Protein AF-A0A4Y9ZIJ2-F1 (afdb_monomer_lite)

pLDDT: mean 80.7, std 14.01, range [44.19, 96.19]

Sequence (182 aa):
KIADEPETRERAFAIAWAFELNDAVQATARSTLHELRPLTYHEEFAHVSAAAVFKLQDYQRKCVDVVKAVAAHRTQWMHVAELAPLIQRGQGRKRCSKCASPKATASGMLNAVEACLERNPWGGAVLIDWVLILSSINAAMECESCKDHIAEIIGVMQEYSRHLAVEVERRILEVVVETPFE

Radius of gyration: 20.15 Å; chains: 1; bounding box: 42×24×61 Å

Secondary structure (DSSP, 8-state):
-----HHHHHHHHHHHHHTT-HHHHHHHHHHGGGS--PPPP-GGGGGS-HHHHHHHHHHHHHHHHHHHHHHHTHHHHS-TTTSHHHHHTTTSS---SSS--HHHHHHHHHHHHHHHHHHS-SHHHHHH-THHHHHHHHHHHT-TTTGGGHHHHHHHHHHHHHHHHHHHHHHHTT-----S--

Structure (mmCIF, N/CA/C/O backbone):
data_AF-A0A4Y9ZIJ2-F1
#
_entry.id   AF-A0A4Y9ZIJ2-F1
#
loop_
_atom_site.group_PDB
_atom_site.id
_atom_site.type_symbol
_atom_site.label_atom_id
_atom_site.label_alt_id
_atom_site.label_comp_id
_atom_site.label_asym_id
_atom_site.label_entity_id
_atom_site.label_seq_id
_atom_site.pdbx_PDB_ins_code
_atom_site.Cartn_x
_atom_site.Cartn_y
_atom_site.Cartn_z
_atom_site.occupancy
_atom_site.B_iso_or_equiv
_atom_site.auth_seq_id
_atom_site.auth_comp_id
_atom_site.auth_asym_id
_atom_site.auth_atom_id
_atom_site.pdbx_PDB_model_num
ATOM 1 N N . LYS A 1 1 ? 15.875 5.364 17.618 1.00 48.75 1 LYS A N 1
ATOM 2 C CA . LYS A 1 1 ? 14.972 4.565 16.760 1.00 48.75 1 LYS A CA 1
ATOM 3 C C . LYS A 1 1 ? 14.097 3.757 17.697 1.00 48.75 1 LYS A C 1
ATOM 5 O O . LYS A 1 1 ? 14.587 2.780 18.238 1.00 48.75 1 LYS A O 1
ATOM 10 N N . ILE A 1 2 ? 12.889 4.234 17.987 1.00 46.75 2 ILE A N 1
ATOM 11 C CA . ILE A 1 2 ? 11.873 3.373 18.602 1.00 46.75 2 ILE A CA 1
ATOM 12 C C . ILE A 1 2 ? 11.614 2.301 17.545 1.00 46.75 2 ILE A C 1
ATOM 14 O O . ILE A 1 2 ? 11.446 2.649 16.375 1.00 46.75 2 ILE A O 1
ATOM 18 N N . ALA A 1 3 ? 11.790 1.036 17.912 1.00 44.8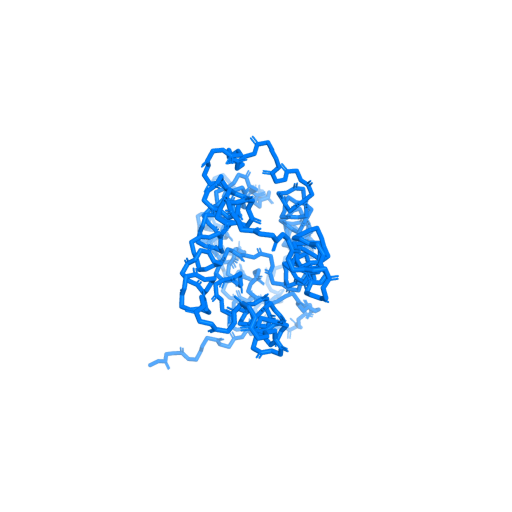1 3 ALA A N 1
ATOM 19 C CA . ALA A 1 3 ? 11.620 -0.067 16.987 1.00 44.81 3 ALA A CA 1
ATOM 20 C C . ALA A 1 3 ? 10.187 0.001 16.449 1.00 44.81 3 ALA A C 1
ATOM 22 O O . ALA A 1 3 ? 9.232 0.036 17.219 1.00 44.81 3 ALA A O 1
ATOM 23 N N . ASP A 1 4 ? 10.057 0.109 15.129 1.00 61.28 4 ASP A N 1
ATOM 24 C CA . ASP A 1 4 ? 8.785 0.093 14.406 1.00 61.28 4 ASP A CA 1
ATOM 25 C C . ASP A 1 4 ? 8.278 -1.357 14.358 1.00 61.28 4 ASP A C 1
ATOM 27 O O . ASP A 1 4 ? 8.151 -1.977 13.303 1.00 61.28 4 ASP A O 1
ATOM 31 N N . GLU A 1 5 ? 8.140 -1.950 15.545 1.00 74.94 5 GLU A N 1
ATOM 32 C CA . GLU A 1 5 ? 7.678 -3.315 15.716 1.00 74.94 5 GLU A CA 1
ATOM 33 C C . GLU A 1 5 ? 6.186 -3.351 15.379 1.00 74.94 5 GLU A C 1
ATOM 35 O O . GLU A 1 5 ? 5.429 -2.526 15.898 1.00 74.94 5 GLU A O 1
ATOM 40 N N . PRO A 1 6 ? 5.737 -4.288 14.528 1.00 67.44 6 PRO A N 1
ATOM 41 C CA . PRO A 1 6 ? 4.347 -4.360 14.080 1.00 67.44 6 PRO A CA 1
ATOM 42 C C . PRO A 1 6 ? 3.355 -4.460 15.250 1.00 67.44 6 PRO A C 1
ATOM 44 O O . PRO A 1 6 ? 2.284 -3.859 15.199 1.00 67.44 6 PRO A O 1
ATOM 47 N N . GLU A 1 7 ? 3.758 -5.108 16.345 1.00 76.88 7 GLU A N 1
ATOM 48 C CA . GLU A 1 7 ? 3.008 -5.192 17.606 1.00 76.88 7 GLU A CA 1
ATOM 49 C C . GLU A 1 7 ? 2.696 -3.809 18.204 1.00 76.88 7 GLU A C 1
ATOM 51 O O . GLU A 1 7 ? 1.629 -3.584 18.771 1.00 76.88 7 GLU A O 1
ATOM 56 N N . THR A 1 8 ? 3.582 -2.832 18.009 1.00 84.12 8 THR A N 1
ATOM 57 C CA . THR A 1 8 ? 3.395 -1.457 18.493 1.00 84.12 8 THR A CA 1
ATOM 58 C C . THR A 1 8 ? 2.265 -0.741 17.749 1.00 84.12 8 THR A C 1
ATOM 60 O O . THR A 1 8 ? 1.608 0.133 18.316 1.00 84.12 8 THR A O 1
ATOM 63 N N . ARG A 1 9 ? 1.996 -1.110 16.490 1.00 90.81 9 ARG A N 1
ATOM 64 C CA . ARG A 1 9 ? 1.009 -0.426 15.639 1.00 90.81 9 ARG A CA 1
ATOM 65 C C . ARG A 1 9 ? -0.422 -0.811 16.011 1.00 90.81 9 ARG A C 1
ATOM 67 O O . ARG A 1 9 ? -1.268 0.065 16.173 1.00 90.81 9 ARG A O 1
ATOM 74 N N . GLU A 1 10 ? -0.671 -2.102 16.227 1.00 91.62 10 GLU A N 1
ATOM 75 C CA . GLU A 1 10 ? -1.966 -2.612 16.702 1.00 91.62 10 GLU A CA 1
ATOM 76 C C . GLU A 1 10 ? -2.295 -2.086 18.108 1.00 91.62 10 GLU A C 1
ATOM 78 O O . GLU A 1 10 ? -3.416 -1.644 18.360 1.00 91.62 10 GLU A O 1
ATOM 83 N N . ARG A 1 11 ? -1.298 -2.046 19.004 1.00 93.12 11 ARG A N 1
ATOM 84 C CA . ARG A 1 11 ? -1.435 -1.460 20.348 1.00 93.12 11 ARG A CA 1
ATOM 85 C C . ARG A 1 11 ? -1.770 0.029 20.291 1.00 93.12 11 ARG A C 1
ATOM 87 O O . ARG A 1 11 ? -2.655 0.484 21.010 1.00 93.12 11 ARG A O 1
ATOM 94 N N . ALA A 1 12 ? -1.116 0.786 19.409 1.00 94.06 12 ALA A N 1
ATOM 95 C CA . ALA A 1 12 ? -1.421 2.202 19.221 1.00 94.06 12 ALA A CA 1
ATOM 96 C C . ALA A 1 12 ? -2.869 2.421 18.749 1.00 94.06 12 ALA A C 1
ATOM 98 O O . ALA A 1 12 ? -3.531 3.330 19.247 1.00 94.06 12 ALA A O 1
ATOM 99 N N . PHE A 1 13 ? -3.380 1.566 17.855 1.00 94.38 13 PHE A N 1
ATOM 100 C CA . PHE A 1 13 ? -4.788 1.589 17.452 1.00 94.38 13 PHE A CA 1
ATOM 101 C C . PHE A 1 13 ? -5.729 1.288 18.622 1.00 94.38 13 PHE A C 1
ATOM 103 O O . PHE A 1 13 ? -6.686 2.029 18.840 1.00 94.38 13 PHE A O 1
ATOM 110 N N . ALA A 1 14 ? -5.445 0.240 19.402 1.00 94.38 14 ALA A N 1
ATOM 111 C CA . ALA A 1 14 ? -6.244 -0.130 20.569 1.00 94.38 14 ALA A CA 1
ATOM 112 C C . ALA A 1 14 ? -6.346 1.021 21.584 1.00 94.38 14 ALA A C 1
ATOM 114 O O . ALA A 1 14 ? -7.440 1.353 22.039 1.00 94.38 14 ALA A O 1
ATOM 115 N N . ILE A 1 15 ? -5.218 1.676 21.876 1.00 94.31 15 ILE A N 1
ATOM 116 C CA . ILE A 1 15 ? -5.160 2.850 22.754 1.00 94.31 15 ILE A CA 1
ATOM 117 C C . ILE A 1 15 ? -5.969 4.003 22.150 1.00 94.31 15 ILE A C 1
ATOM 119 O O . ILE A 1 15 ? -6.845 4.543 22.818 1.00 94.31 15 ILE A O 1
ATOM 123 N N . ALA A 1 16 ? -5.723 4.368 20.888 1.00 95.56 16 ALA A N 1
ATOM 124 C CA . ALA A 1 16 ? -6.440 5.463 20.235 1.00 95.56 16 ALA A CA 1
ATOM 125 C C . ALA A 1 16 ? -7.963 5.250 20.253 1.00 95.56 16 ALA A C 1
ATOM 127 O O . ALA A 1 16 ? -8.712 6.193 20.500 1.00 95.56 16 ALA A O 1
ATOM 128 N N . TRP A 1 17 ? -8.409 4.008 20.050 1.00 95.75 17 TRP A N 1
ATOM 129 C CA . TRP A 1 17 ? -9.818 3.636 20.115 1.00 95.75 17 TRP A CA 1
ATOM 130 C C . TRP A 1 17 ? -10.384 3.739 21.532 1.00 95.75 17 TRP A C 1
ATOM 132 O O . TRP A 1 17 ? -11.459 4.298 21.719 1.00 95.75 17 TRP A O 1
ATOM 142 N N . ALA A 1 18 ? -9.677 3.209 22.535 1.00 94.50 18 ALA A N 1
ATOM 143 C CA . ALA A 1 18 ? -10.123 3.231 23.929 1.00 94.50 18 ALA A CA 1
ATOM 144 C C . ALA A 1 18 ? -10.290 4.657 24.485 1.00 94.50 18 ALA A C 1
ATOM 146 O O . ALA A 1 18 ? -11.095 4.869 25.388 1.00 94.50 18 ALA A O 1
ATOM 147 N N . PHE A 1 19 ? -9.546 5.622 23.939 1.00 95.19 19 PHE A N 1
ATOM 148 C CA . PHE A 1 19 ? -9.641 7.043 24.284 1.00 95.19 19 PHE A CA 1
ATOM 149 C C . PHE A 1 19 ? -10.477 7.870 23.290 1.00 95.19 19 PHE A C 1
ATOM 151 O O . PHE A 1 19 ? -10.460 9.094 23.380 1.00 95.19 19 PHE A O 1
ATOM 158 N N . GLU A 1 20 ? -11.186 7.228 22.354 1.00 95.62 20 GLU A N 1
ATOM 159 C CA . GLU A 1 20 ? -12.106 7.882 21.404 1.00 95.62 20 GLU A CA 1
ATOM 160 C C . GLU A 1 20 ? -11.435 8.977 20.545 1.00 95.62 20 GLU A C 1
ATOM 162 O O . GLU A 1 20 ? -12.033 9.978 20.158 1.00 95.62 20 GLU A O 1
ATOM 167 N N . LEU A 1 21 ? -10.153 8.790 20.218 1.00 95.19 21 LEU A N 1
ATOM 168 C CA . LEU A 1 21 ? -9.356 9.764 19.471 1.00 95.19 21 LEU A CA 1
ATOM 169 C C . LEU A 1 21 ? -9.482 9.525 17.959 1.00 95.19 21 LEU A C 1
ATOM 171 O O . LEU A 1 21 ? -8.619 8.879 17.364 1.00 95.19 21 LEU A O 1
ATOM 175 N N . ASN A 1 22 ? -10.533 10.060 17.329 1.00 94.62 22 ASN A N 1
ATOM 176 C CA . ASN A 1 22 ? -10.869 9.832 15.911 1.00 94.62 22 ASN A CA 1
ATOM 177 C C . ASN A 1 22 ? -9.673 9.936 14.942 1.00 94.62 22 ASN A C 1
ATOM 179 O O . ASN A 1 22 ? -9.359 8.975 14.235 1.00 94.62 22 ASN A O 1
ATOM 183 N N . ASP A 1 23 ? -8.948 11.056 14.946 1.00 94.56 23 ASP A N 1
ATOM 184 C CA . ASP A 1 23 ? -7.797 11.254 14.051 1.00 94.56 23 ASP A CA 1
ATOM 185 C C . ASP A 1 23 ? -6.669 10.244 14.311 1.00 94.56 23 ASP A C 1
ATOM 187 O O . ASP A 1 23 ? -6.039 9.729 13.380 1.00 94.56 23 ASP A O 1
ATOM 191 N N . ALA A 1 24 ? -6.427 9.920 15.585 1.00 96.06 24 ALA A N 1
ATOM 192 C CA . ALA A 1 24 ? -5.406 8.957 15.975 1.00 96.06 24 ALA A CA 1
ATOM 193 C C . ALA A 1 24 ? -5.802 7.530 15.574 1.00 96.06 24 ALA A C 1
ATOM 195 O O . ALA A 1 24 ? -4.938 6.767 15.143 1.00 96.06 24 ALA A O 1
ATOM 196 N N . VAL A 1 25 ? -7.089 7.177 15.640 1.00 96.19 25 VAL A N 1
ATOM 197 C CA . VAL A 1 25 ? -7.616 5.893 15.156 1.00 96.19 25 VAL A CA 1
ATOM 198 C C . VAL A 1 25 ? -7.361 5.745 13.660 1.00 96.19 25 VAL A C 1
ATOM 200 O O . VAL A 1 25 ? -6.841 4.716 13.236 1.00 96.19 25 VAL A O 1
ATOM 203 N N . GLN A 1 26 ? -7.630 6.779 12.857 1.00 95.50 26 GLN A N 1
ATOM 204 C CA . GLN A 1 26 ? -7.345 6.740 11.417 1.00 95.50 26 GLN A CA 1
ATOM 205 C C . GLN A 1 26 ? -5.846 6.595 11.129 1.00 95.50 26 GLN A C 1
ATOM 207 O O . GLN A 1 26 ? -5.438 5.775 10.302 1.00 95.50 26 GLN A O 1
ATOM 212 N N . ALA A 1 27 ? -5.010 7.388 11.804 1.00 94.06 27 ALA A N 1
ATOM 213 C CA . ALA A 1 27 ? -3.565 7.374 11.590 1.00 94.06 27 ALA A CA 1
ATOM 214 C C . ALA A 1 27 ? -2.933 6.029 11.984 1.00 94.06 27 ALA A C 1
ATOM 216 O O . ALA A 1 27 ? -2.109 5.484 11.247 1.00 94.06 27 ALA A O 1
ATOM 217 N N . THR A 1 28 ? -3.339 5.473 13.127 1.00 94.69 28 THR A N 1
ATOM 218 C CA . THR A 1 28 ? -2.841 4.182 13.621 1.00 94.69 28 THR A CA 1
ATOM 219 C C . THR A 1 28 ? -3.403 3.007 12.830 1.00 94.69 28 THR A C 1
ATOM 221 O O . THR A 1 28 ? -2.651 2.093 12.515 1.00 94.69 28 THR A O 1
ATOM 224 N N . ALA A 1 29 ? -4.668 3.041 12.400 1.00 94.94 29 ALA A N 1
ATOM 225 C CA . ALA A 1 29 ? -5.213 2.019 11.508 1.00 94.94 29 ALA A CA 1
ATOM 226 C C . ALA A 1 29 ? -4.423 1.948 10.198 1.00 94.94 29 ALA A C 1
ATOM 228 O O . ALA A 1 29 ? -4.048 0.863 9.755 1.00 94.94 29 ALA A O 1
ATOM 229 N N . ARG A 1 30 ? -4.087 3.100 9.612 1.00 94.31 30 ARG A N 1
ATOM 230 C CA . ARG A 1 30 ? -3.269 3.158 8.397 1.00 94.31 30 ARG A CA 1
ATOM 231 C C . ARG A 1 30 ? -1.873 2.581 8.602 1.00 94.31 30 ARG A C 1
ATOM 233 O O . ARG A 1 30 ? -1.379 1.880 7.726 1.00 94.31 30 ARG A O 1
ATOM 240 N N . SER A 1 31 ? -1.246 2.814 9.756 1.00 92.69 31 SER A N 1
ATOM 241 C CA . SER A 1 31 ? 0.079 2.245 10.030 1.00 92.69 31 SER A CA 1
ATOM 242 C C . SER A 1 31 ? 0.056 0.710 10.126 1.00 92.69 31 SER A C 1
ATOM 244 O O . SER A 1 31 ? 1.069 0.060 9.869 1.00 92.69 31 SER A O 1
ATOM 246 N N . THR A 1 32 ? -1.101 0.093 10.390 1.00 93.00 32 THR A N 1
ATOM 247 C CA . THR A 1 32 ? -1.234 -1.375 10.337 1.00 93.00 32 THR A CA 1
ATOM 248 C C . THR A 1 32 ? -1.166 -1.953 8.915 1.00 93.00 32 THR A C 1
ATOM 250 O O . THR A 1 32 ? -0.884 -3.136 8.760 1.00 93.00 32 THR A O 1
ATOM 253 N N . LEU A 1 33 ? -1.341 -1.140 7.863 1.00 92.38 33 LEU A N 1
ATOM 254 C CA . LEU A 1 33 ? -1.278 -1.585 6.458 1.00 92.38 33 LEU A CA 1
ATOM 255 C C . LEU A 1 33 ? 0.139 -1.944 5.988 1.00 92.38 33 LEU A C 1
ATOM 257 O O . LEU A 1 33 ? 0.316 -2.512 4.912 1.00 92.38 33 LEU A O 1
ATOM 261 N N . HIS A 1 34 ? 1.160 -1.609 6.777 1.00 86.06 34 HIS A N 1
ATOM 262 C CA . HIS A 1 34 ? 2.551 -1.880 6.431 1.00 86.06 34 HIS A CA 1
ATOM 263 C C . HIS A 1 34 ? 2.866 -3.367 6.297 1.00 86.06 34 HIS A C 1
ATOM 265 O O . HIS A 1 34 ? 3.797 -3.690 5.567 1.00 86.06 34 HIS A O 1
ATOM 271 N N . GLU A 1 35 ? 2.133 -4.228 7.007 1.00 83.38 35 GLU A N 1
ATOM 272 C CA . GLU A 1 35 ? 2.230 -5.677 6.889 1.00 83.38 35 GLU A CA 1
ATOM 273 C C . GLU A 1 35 ? 0.945 -6.326 7.408 1.00 83.38 35 GLU A C 1
ATOM 275 O O . GLU A 1 35 ? 0.668 -6.309 8.609 1.00 83.38 35 GLU A O 1
ATOM 280 N N . LEU A 1 36 ? 0.154 -6.912 6.509 1.00 84.44 36 LEU A N 1
ATOM 281 C CA . LEU A 1 36 ? -1.075 -7.587 6.912 1.00 84.44 36 LEU A CA 1
ATOM 282 C C . LEU A 1 36 ? -0.744 -8.920 7.578 1.00 84.44 36 LEU A C 1
ATOM 284 O O . LEU A 1 36 ? -0.330 -9.882 6.928 1.00 84.44 36 LEU A O 1
ATOM 288 N N . ARG A 1 37 ? -0.959 -8.984 8.889 1.00 83.56 37 ARG A N 1
ATOM 289 C CA . ARG A 1 37 ? -0.819 -10.200 9.687 1.00 83.56 37 ARG A CA 1
ATOM 290 C C . ARG A 1 37 ? -2.123 -10.504 10.416 1.00 83.56 37 ARG A C 1
ATOM 292 O O . ARG A 1 37 ? -2.934 -9.603 10.635 1.00 83.56 37 ARG A O 1
ATOM 299 N N . PRO A 1 38 ? -2.346 -11.768 10.808 1.00 85.56 38 PRO A N 1
ATOM 300 C CA . PRO A 1 38 ? -3.356 -12.070 11.807 1.00 85.56 38 PRO A CA 1
ATOM 301 C C . PRO A 1 38 ? -3.098 -11.231 13.061 1.00 85.56 38 PRO A C 1
ATOM 303 O O . PRO A 1 38 ? -1.968 -11.197 13.551 1.00 85.56 38 PRO A O 1
ATOM 306 N N . LEU A 1 39 ? -4.144 -10.574 13.563 1.00 82.62 39 LEU A N 1
ATOM 307 C CA . LEU A 1 39 ? -4.050 -9.765 14.774 1.00 82.62 39 LEU A CA 1
ATOM 308 C C . LEU A 1 39 ? -3.563 -10.632 15.928 1.00 82.62 39 LEU A C 1
ATOM 310 O O . LEU A 1 39 ? -4.110 -11.710 16.186 1.00 82.62 39 LEU A O 1
ATOM 314 N N . THR A 1 40 ? -2.543 -10.145 16.621 1.00 84.69 40 THR A N 1
ATOM 315 C CA . THR A 1 40 ? -2.055 -10.798 17.832 1.00 84.69 40 THR A CA 1
ATOM 316 C C . THR A 1 40 ? -2.809 -10.224 19.021 1.00 84.69 40 THR A C 1
ATOM 318 O O . THR A 1 40 ? -3.140 -9.041 19.051 1.00 84.69 40 THR A O 1
ATOM 321 N N . TYR A 1 41 ? -3.154 -11.064 19.995 1.00 84.50 41 TYR A N 1
ATOM 322 C CA . TYR A 1 41 ? -3.762 -10.556 21.218 1.00 84.50 41 TYR A CA 1
ATOM 323 C C . TYR A 1 41 ? -2.718 -9.761 22.008 1.00 84.50 41 TYR A C 1
ATOM 325 O O . TYR A 1 41 ? -1.665 -10.301 22.344 1.00 84.50 41 TYR A O 1
ATOM 333 N N . HIS A 1 42 ? -3.049 -8.514 22.344 1.00 86.38 42 HIS A N 1
ATOM 334 C CA . HIS A 1 42 ? -2.277 -7.674 23.262 1.00 86.38 42 HIS A CA 1
ATOM 335 C C . HIS A 1 42 ? -3.151 -7.290 24.453 1.00 86.38 42 HIS A C 1
ATOM 337 O O . HIS A 1 42 ? -4.375 -7.226 24.328 1.00 86.38 42 HIS A O 1
ATOM 343 N N . GLU A 1 43 ? -2.539 -7.013 25.602 1.00 89.19 43 GLU A N 1
ATOM 344 C CA . GLU A 1 43 ? -3.271 -6.634 26.818 1.00 89.19 43 GLU A CA 1
ATOM 345 C C . GLU A 1 43 ? -4.124 -5.374 26.603 1.00 89.19 43 GLU A C 1
ATOM 347 O O . GLU A 1 43 ? -5.238 -5.291 27.110 1.00 89.19 43 GLU A O 1
ATOM 352 N N . GLU A 1 44 ? -3.679 -4.441 25.760 1.00 88.75 44 GLU A N 1
ATOM 353 C CA . GLU A 1 44 ? -4.433 -3.234 25.418 1.00 88.75 44 GLU A CA 1
ATOM 354 C C . GLU A 1 44 ? -5.761 -3.538 24.716 1.00 88.75 44 GLU A C 1
ATOM 356 O O . GLU A 1 44 ? -6.716 -2.780 24.875 1.00 88.75 44 GLU A O 1
ATOM 361 N N . PHE A 1 45 ? -5.867 -4.665 24.001 1.00 88.12 45 PHE A N 1
ATOM 362 C CA . PHE A 1 45 ? -7.133 -5.101 23.409 1.00 88.12 45 PHE A CA 1
ATOM 363 C C . PHE A 1 45 ? -8.150 -5.575 24.452 1.00 88.12 45 PHE A C 1
ATOM 365 O O . PHE A 1 45 ? -9.334 -5.638 24.127 1.00 88.12 45 PHE A O 1
ATOM 372 N N . ALA A 1 46 ? -7.751 -5.841 25.703 1.00 90.69 46 ALA A N 1
ATOM 373 C CA . ALA A 1 46 ? -8.684 -6.200 26.775 1.00 90.69 46 ALA A CA 1
ATOM 374 C C . ALA A 1 46 ? -9.718 -5.095 27.053 1.00 90.69 46 ALA A C 1
ATOM 376 O O . ALA A 1 46 ? -10.809 -5.373 27.552 1.00 90.69 46 ALA A O 1
ATOM 377 N N . HIS A 1 47 ? -9.386 -3.848 26.711 1.00 88.00 47 HIS A N 1
ATOM 378 C CA . HIS A 1 47 ? -10.250 -2.682 26.888 1.00 88.00 47 HIS A CA 1
ATOM 379 C C . HIS A 1 47 ? -10.999 -2.278 25.616 1.00 88.00 47 HIS A C 1
ATOM 381 O O . HIS A 1 47 ? -11.787 -1.334 25.638 1.00 88.00 47 HIS A O 1
ATOM 387 N N . VAL A 1 48 ? -10.777 -2.985 24.507 1.00 92.12 48 VAL A N 1
ATOM 388 C CA . VAL A 1 48 ? -11.369 -2.656 23.215 1.00 92.12 48 VAL A CA 1
ATOM 389 C C . VAL A 1 48 ? -12.435 -3.690 22.871 1.00 92.12 48 VAL A C 1
ATOM 391 O O . VAL A 1 48 ? -12.257 -4.893 23.050 1.00 92.12 48 VAL A O 1
ATOM 394 N N . SER A 1 49 ? -13.581 -3.234 22.367 1.00 93.12 49 SER A N 1
ATOM 395 C CA . SER A 1 49 ? -14.644 -4.151 21.959 1.00 93.12 49 SER A CA 1
ATOM 396 C C . SER A 1 49 ? -14.223 -5.001 20.754 1.00 93.12 49 SER A C 1
ATOM 398 O O . SER A 1 49 ? -13.497 -4.548 19.866 1.00 93.12 49 SER A O 1
ATOM 400 N N . ALA A 1 50 ? -14.771 -6.214 20.650 1.00 91.38 50 ALA A N 1
ATOM 401 C CA . ALA A 1 50 ? -14.614 -7.042 19.451 1.00 91.38 50 ALA A CA 1
ATOM 402 C C . ALA A 1 50 ? -15.098 -6.322 18.174 1.00 91.38 50 ALA A C 1
ATOM 404 O O . ALA A 1 50 ? -14.582 -6.565 17.085 1.00 91.38 50 ALA A O 1
ATOM 405 N N . ALA A 1 51 ? -16.058 -5.399 18.307 1.00 92.81 51 ALA A N 1
ATOM 406 C CA . ALA A 1 51 ? -16.523 -4.573 17.201 1.00 92.81 51 ALA A CA 1
ATOM 407 C C . ALA A 1 51 ? -15.409 -3.666 16.651 1.00 92.81 51 ALA A C 1
ATOM 409 O O . ALA A 1 51 ? -15.266 -3.568 15.438 1.00 92.81 51 ALA A O 1
ATOM 410 N N . ALA A 1 52 ? -14.583 -3.061 17.507 1.00 93.06 52 ALA A N 1
ATOM 411 C CA . ALA A 1 52 ? -13.454 -2.234 17.076 1.00 93.06 52 ALA A CA 1
ATOM 412 C C . ALA A 1 52 ? -12.414 -3.036 16.285 1.00 93.06 52 ALA A C 1
ATOM 414 O O . ALA A 1 52 ? -11.944 -2.607 15.234 1.00 93.06 52 ALA A O 1
ATOM 415 N N . VAL A 1 53 ? -12.101 -4.240 16.772 1.00 92.62 53 VAL A N 1
ATOM 416 C CA . VAL A 1 53 ? -11.200 -5.179 16.098 1.00 92.62 53 VAL A CA 1
ATOM 417 C C . VAL A 1 53 ? -11.740 -5.534 14.713 1.00 92.62 53 VAL A C 1
ATOM 419 O O . VAL A 1 53 ? -11.014 -5.478 13.720 1.00 92.62 53 VAL A O 1
ATOM 422 N N . PHE A 1 54 ? -13.039 -5.831 14.626 1.00 93.19 54 PHE A N 1
ATOM 423 C CA . PHE A 1 54 ? -13.699 -6.090 13.352 1.00 93.19 54 PHE A CA 1
ATOM 424 C C . PHE A 1 54 ? -13.634 -4.879 12.408 1.00 93.19 54 PHE A C 1
ATOM 426 O O . PHE A 1 54 ? -13.387 -5.058 11.217 1.00 93.19 54 PHE A O 1
ATOM 433 N N . LYS A 1 55 ? -13.803 -3.652 12.919 1.00 95.06 55 LYS A N 1
ATOM 434 C CA . LYS A 1 55 ? -13.683 -2.418 12.124 1.00 95.06 55 LYS A CA 1
ATOM 435 C C . LYS A 1 55 ? -12.270 -2.206 11.580 1.00 95.06 55 LYS A C 1
ATOM 437 O O . LYS A 1 55 ? -12.142 -1.830 10.418 1.00 95.06 55 LYS A O 1
ATOM 442 N N . LEU A 1 56 ? -11.225 -2.498 12.359 1.00 94.62 56 LEU A N 1
ATOM 443 C CA . LEU A 1 56 ? -9.840 -2.458 11.873 1.00 94.62 56 LEU A CA 1
ATOM 444 C C . LEU A 1 56 ? -9.618 -3.456 10.730 1.00 94.62 56 LEU A C 1
ATOM 446 O O . LEU A 1 56 ? -9.088 -3.092 9.684 1.00 94.62 56 LEU A O 1
ATOM 450 N N . GLN A 1 57 ? -10.065 -4.702 10.899 1.00 93.62 57 GLN A N 1
ATOM 451 C CA . GLN A 1 57 ? -9.947 -5.725 9.854 1.00 93.62 57 GLN A CA 1
ATOM 452 C C . GLN A 1 57 ? -10.738 -5.355 8.596 1.00 93.62 57 GLN A C 1
ATOM 454 O O . GLN A 1 57 ? -10.290 -5.599 7.477 1.00 93.62 57 GLN A O 1
ATOM 459 N N . ASP A 1 58 ? -11.924 -4.773 8.766 1.00 94.88 58 ASP A N 1
ATOM 460 C CA . ASP A 1 58 ? -12.744 -4.304 7.655 1.00 94.88 58 ASP A CA 1
ATOM 461 C C . ASP A 1 58 ? -12.079 -3.161 6.887 1.00 94.88 58 ASP A C 1
ATOM 463 O O . ASP A 1 58 ? -12.017 -3.201 5.659 1.00 94.88 58 ASP A O 1
ATOM 467 N N . TYR A 1 59 ? -11.505 -2.196 7.607 1.00 95.62 59 TYR A N 1
ATOM 468 C CA . TYR A 1 59 ? -10.679 -1.139 7.031 1.00 95.62 59 TYR A CA 1
ATOM 469 C C . TYR A 1 59 ? -9.508 -1.714 6.222 1.00 95.62 59 TYR A C 1
ATOM 471 O O . TYR A 1 59 ? -9.347 -1.369 5.054 1.00 95.62 59 TYR A O 1
ATOM 479 N N . GLN A 1 60 ? -8.743 -2.647 6.797 1.00 94.38 60 GLN A N 1
ATOM 480 C CA . GLN A 1 60 ? -7.618 -3.292 6.113 1.00 94.38 60 GLN A CA 1
ATOM 481 C C . GLN A 1 60 ? -8.055 -3.980 4.811 1.00 94.38 60 GLN A C 1
ATOM 483 O O . GLN A 1 60 ? -7.413 -3.792 3.778 1.00 94.38 60 GLN A O 1
ATOM 488 N N . ARG A 1 61 ? -9.174 -4.722 4.824 1.00 93.56 61 ARG A N 1
ATOM 489 C CA . ARG A 1 61 ? -9.739 -5.345 3.612 1.00 93.56 61 ARG A CA 1
ATOM 490 C C . ARG A 1 61 ? -10.130 -4.308 2.562 1.00 93.56 61 ARG A C 1
ATOM 492 O O . ARG A 1 61 ? -9.724 -4.439 1.412 1.00 93.56 61 ARG A O 1
ATOM 499 N N . LYS A 1 62 ? -10.854 -3.256 2.959 1.00 95.19 62 LYS A N 1
ATOM 500 C CA . LYS A 1 62 ? -11.243 -2.157 2.060 1.00 95.19 62 LYS A CA 1
ATOM 501 C C . LYS A 1 62 ? -10.017 -1.500 1.420 1.00 95.19 62 LYS A C 1
ATOM 503 O O . LYS A 1 62 ? -10.027 -1.243 0.219 1.00 95.19 62 LYS A O 1
ATOM 508 N N . CYS A 1 63 ? -8.945 -1.273 2.182 1.00 94.62 63 CYS A N 1
ATOM 509 C CA . CYS A 1 63 ? -7.688 -0.756 1.643 1.00 94.62 63 CYS A CA 1
ATOM 510 C C . CYS A 1 63 ? -7.069 -1.714 0.618 1.00 94.62 63 CYS A C 1
ATOM 512 O O . CYS A 1 63 ? -6.706 -1.268 -0.466 1.00 94.62 63 CYS A O 1
ATOM 514 N N . VAL A 1 64 ? -7.003 -3.020 0.900 1.00 91.69 64 VAL A N 1
ATOM 515 C CA . VAL A 1 64 ? -6.527 -4.017 -0.079 1.00 91.69 64 VAL A CA 1
ATOM 516 C C . VAL A 1 64 ? -7.350 -3.967 -1.365 1.00 91.69 64 VAL A C 1
ATOM 518 O O . VAL A 1 64 ? -6.775 -3.912 -2.451 1.00 91.69 64 VAL A O 1
ATOM 521 N N . ASP A 1 65 ? -8.678 -3.939 -1.263 1.00 92.69 65 ASP A N 1
ATOM 522 C CA . ASP A 1 65 ? -9.571 -3.909 -2.426 1.00 92.69 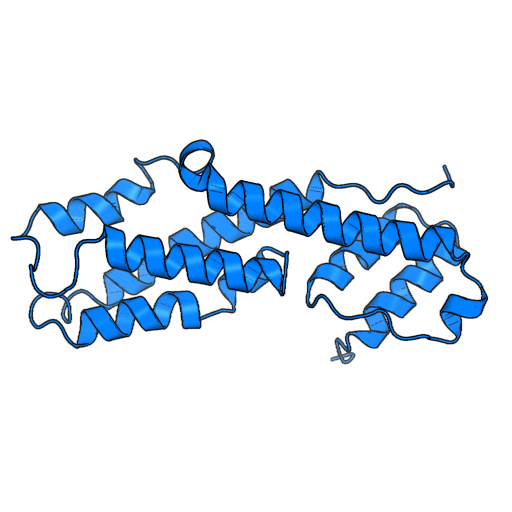65 ASP A CA 1
ATOM 523 C C . ASP A 1 65 ? -9.362 -2.647 -3.275 1.00 92.69 65 ASP A C 1
ATOM 525 O O . ASP A 1 65 ? -9.272 -2.719 -4.504 1.00 92.69 65 ASP A O 1
ATOM 529 N N . VAL A 1 66 ? -9.215 -1.490 -2.626 1.00 93.25 66 VAL A N 1
ATOM 530 C CA . VAL A 1 66 ? -8.911 -0.216 -3.291 1.00 93.25 66 VAL A CA 1
ATOM 531 C C . VAL A 1 66 ? -7.577 -0.286 -4.025 1.00 93.25 66 VAL A C 1
ATOM 533 O O . VAL A 1 66 ? -7.476 0.107 -5.187 1.00 93.25 66 VAL A O 1
ATOM 536 N N . VAL A 1 67 ? -6.550 -0.821 -3.378 1.00 90.69 67 VAL A N 1
ATOM 537 C CA . VAL A 1 67 ? -5.216 -0.926 -3.960 1.00 90.69 67 VAL A CA 1
ATOM 538 C C . VAL A 1 67 ? -5.190 -1.911 -5.137 1.00 90.69 67 VAL A C 1
ATOM 540 O O . VAL A 1 67 ? -4.586 -1.620 -6.174 1.00 90.69 67 VAL A O 1
ATOM 543 N N . LYS A 1 68 ? -5.916 -3.030 -5.041 1.00 88.25 68 LYS A N 1
ATOM 544 C CA . LYS A 1 68 ? -6.137 -3.953 -6.165 1.00 88.25 68 LYS A CA 1
ATOM 545 C C . LYS A 1 68 ? -6.822 -3.261 -7.336 1.00 88.25 68 LYS A C 1
ATOM 547 O O . LYS A 1 68 ? -6.379 -3.400 -8.476 1.00 88.25 68 LYS A O 1
ATOM 552 N N . ALA A 1 69 ? -7.858 -2.468 -7.068 1.00 89.94 69 ALA A N 1
ATOM 553 C CA . ALA A 1 69 ? -8.534 -1.686 -8.096 1.00 89.94 69 ALA A CA 1
ATOM 554 C C . ALA A 1 69 ? -7.586 -0.676 -8.767 1.00 89.94 69 ALA A C 1
ATOM 556 O O . ALA A 1 69 ? -7.606 -0.550 -9.993 1.00 89.94 69 ALA A O 1
ATOM 557 N N . VAL A 1 70 ? -6.704 -0.011 -8.012 1.00 88.94 70 VAL A N 1
ATOM 558 C CA . VAL A 1 70 ? -5.665 0.874 -8.573 1.00 88.94 70 VAL A CA 1
ATOM 559 C C . VAL A 1 70 ? -4.748 0.098 -9.522 1.00 88.94 70 VAL A C 1
ATOM 561 O O . VAL A 1 70 ? -4.564 0.513 -10.669 1.00 88.94 70 VAL A O 1
ATOM 564 N N . ALA A 1 71 ? -4.220 -1.053 -9.105 1.00 83.69 71 ALA A N 1
ATOM 565 C CA . ALA A 1 71 ? -3.349 -1.874 -9.949 1.00 83.69 71 ALA A CA 1
ATOM 566 C C . ALA A 1 71 ? -4.065 -2.377 -11.226 1.00 83.69 71 ALA A C 1
ATOM 568 O O . ALA A 1 71 ? -3.527 -2.281 -12.341 1.00 83.69 71 ALA A O 1
ATOM 569 N N . ALA A 1 72 ? -5.310 -2.844 -11.086 1.00 83.94 72 A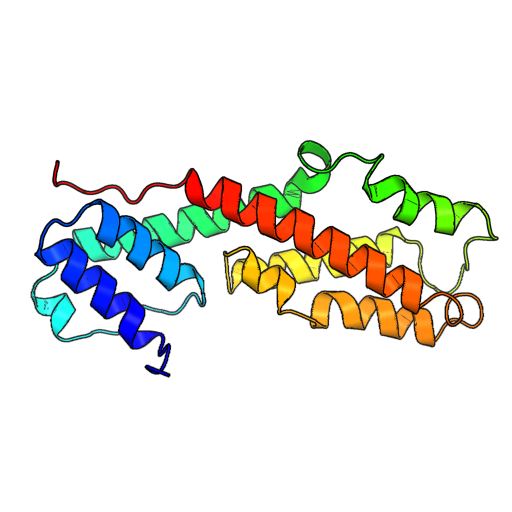LA A N 1
ATOM 570 C CA . ALA A 1 72 ? -6.127 -3.357 -12.184 1.00 83.94 72 ALA A CA 1
ATOM 571 C C . ALA A 1 72 ? -6.517 -2.264 -13.195 1.00 83.94 72 ALA A C 1
ATOM 573 O O . ALA A 1 72 ? -6.452 -2.483 -14.409 1.00 83.94 72 ALA A O 1
ATOM 574 N N . HIS A 1 73 ? -6.859 -1.064 -12.717 1.00 86.12 73 HIS A N 1
ATOM 575 C 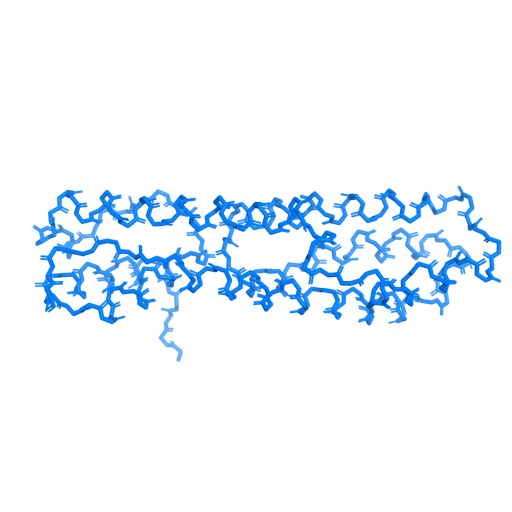CA . HIS A 1 73 ? -7.354 0.054 -13.527 1.00 86.12 73 HIS A CA 1
ATOM 576 C C . HIS A 1 73 ? -6.288 1.111 -13.850 1.00 86.12 73 HIS A C 1
ATOM 578 O O . HIS A 1 73 ? -6.614 2.264 -14.126 1.00 86.12 73 HIS A O 1
ATOM 584 N N . ARG A 1 74 ? -5.009 0.723 -13.899 1.00 77.50 74 ARG A N 1
ATOM 585 C CA . ARG A 1 74 ? -3.862 1.609 -14.192 1.00 77.50 74 ARG A CA 1
ATOM 586 C C . ARG A 1 74 ? -4.008 2.543 -15.390 1.00 77.50 74 ARG A C 1
ATOM 588 O O . ARG A 1 74 ? -3.479 3.645 -15.378 1.00 77.50 74 ARG A O 1
ATOM 595 N N . THR A 1 75 ? -4.735 2.133 -16.425 1.00 78.94 75 THR A N 1
ATOM 596 C CA . THR A 1 75 ? -4.948 2.962 -17.620 1.00 78.94 75 THR A CA 1
ATOM 597 C C . THR A 1 75 ? -5.886 4.146 -17.378 1.00 78.94 75 THR A C 1
ATOM 599 O O . THR A 1 75 ? -5.994 5.003 -18.247 1.00 78.94 75 THR A O 1
ATOM 602 N N . GLN A 1 76 ? -6.604 4.171 -16.251 1.00 83.12 76 GLN A N 1
ATOM 603 C CA . GLN A 1 76 ? -7.541 5.240 -15.897 1.00 83.12 76 GLN A CA 1
ATOM 604 C C . GLN A 1 76 ? -6.865 6.392 -15.151 1.00 83.12 76 GLN A C 1
ATOM 606 O O . GLN A 1 76 ? -7.302 7.529 -15.293 1.00 83.12 76 GLN A O 1
ATOM 611 N N . TRP A 1 77 ? -5.822 6.110 -14.368 1.00 79.31 77 TRP A N 1
ATOM 612 C CA . TRP A 1 77 ? -5.140 7.114 -13.543 1.00 79.31 77 TRP A CA 1
ATOM 613 C C . TRP A 1 77 ? -3.708 7.413 -13.996 1.00 79.31 77 TRP A C 1
ATOM 615 O O . TRP A 1 77 ? -3.141 8.410 -13.568 1.00 79.31 77 TRP A O 1
ATOM 625 N N . MET A 1 78 ? -3.133 6.595 -14.882 1.00 78.50 78 MET A N 1
ATOM 626 C CA . MET A 1 78 ? -1.837 6.865 -15.497 1.00 78.50 78 MET A CA 1
ATOM 627 C C . MET A 1 78 ? -2.019 7.172 -16.978 1.00 78.50 78 MET A C 1
ATOM 629 O O . MET A 1 78 ? -2.506 6.333 -17.747 1.00 78.50 78 MET A O 1
ATOM 633 N N . HIS A 1 79 ? -1.621 8.370 -17.406 1.00 72.44 79 HIS A N 1
ATOM 634 C CA . HIS A 1 79 ? -1.748 8.730 -18.808 1.00 72.44 79 HIS A CA 1
ATOM 635 C C . HIS A 1 79 ? -0.738 7.942 -19.643 1.00 72.44 79 HIS A C 1
ATOM 637 O O . HIS A 1 79 ? 0.453 7.877 -19.347 1.00 72.44 79 HIS A O 1
ATOM 643 N N . VAL A 1 80 ? -1.194 7.397 -20.776 1.00 62.28 80 VAL A N 1
ATOM 644 C CA . VAL A 1 80 ? -0.314 6.707 -21.737 1.00 62.28 80 VAL A CA 1
ATOM 645 C C . VAL A 1 80 ? 0.822 7.618 -22.211 1.00 62.28 80 VAL A C 1
ATOM 647 O O . VAL A 1 80 ? 1.875 7.111 -22.564 1.00 62.28 80 VAL A O 1
ATOM 650 N N . ALA A 1 81 ? 0.638 8.943 -22.186 1.00 63.16 81 ALA A N 1
ATOM 651 C CA . ALA A 1 81 ? 1.679 9.927 -22.484 1.00 63.16 81 ALA A CA 1
ATOM 652 C C . ALA A 1 81 ? 2.822 9.938 -21.449 1.00 63.16 81 ALA A C 1
ATOM 654 O O . ALA A 1 81 ? 3.977 10.103 -21.827 1.00 63.16 81 ALA A O 1
ATOM 655 N N . GLU A 1 82 ? 2.528 9.695 -20.172 1.00 65.56 82 GLU A N 1
ATOM 656 C CA . GLU A 1 82 ? 3.531 9.579 -19.100 1.00 65.56 82 GLU A CA 1
ATOM 657 C C . GLU A 1 82 ? 4.294 8.254 -19.213 1.00 65.56 82 GLU A C 1
ATOM 659 O O . GLU A 1 82 ? 5.493 8.180 -18.957 1.00 65.56 82 GLU A O 1
ATOM 664 N N . LEU A 1 83 ? 3.613 7.219 -19.715 1.00 63.00 83 LEU A N 1
ATOM 665 C CA . LEU A 1 83 ? 4.214 5.946 -20.110 1.00 63.00 83 LEU A CA 1
ATOM 666 C C . LEU A 1 83 ? 4.806 5.982 -21.532 1.00 63.00 83 LEU A C 1
ATOM 668 O O . LEU A 1 83 ? 5.457 5.029 -21.957 1.00 63.00 83 LEU A O 1
ATOM 672 N N . ALA A 1 84 ? 4.593 7.040 -22.317 1.00 62.72 84 ALA A N 1
ATOM 673 C CA . ALA A 1 84 ? 5.005 7.071 -23.717 1.00 62.72 84 ALA A CA 1
ATOM 674 C C . ALA A 1 84 ? 6.527 6.990 -23.874 1.00 62.72 84 ALA A C 1
ATOM 676 O O . ALA A 1 84 ? 6.955 6.285 -24.783 1.00 62.72 84 ALA A O 1
ATOM 677 N N . PRO A 1 85 ? 7.365 7.572 -22.994 1.00 56.28 85 PRO A N 1
ATOM 678 C CA . PRO A 1 85 ? 8.801 7.308 -23.006 1.00 56.28 85 PRO A CA 1
ATOM 679 C C . PRO A 1 85 ? 9.146 5.816 -22.845 1.00 56.28 85 PRO A C 1
ATOM 681 O O . PRO A 1 85 ? 10.041 5.344 -23.545 1.00 56.28 85 PRO A O 1
ATOM 684 N N . LEU A 1 86 ? 8.400 5.054 -22.025 1.00 53.59 86 LEU A N 1
ATOM 685 C CA . LEU A 1 86 ? 8.559 3.592 -21.883 1.00 53.59 86 LEU A CA 1
ATOM 686 C C . LEU A 1 86 ? 8.207 2.850 -23.170 1.00 53.59 86 LEU A C 1
ATOM 688 O O . LEU A 1 86 ? 8.875 1.893 -23.556 1.00 53.59 86 LEU A O 1
ATOM 692 N N . ILE A 1 87 ? 7.131 3.281 -23.831 1.00 54.88 87 ILE A N 1
ATOM 693 C CA . ILE A 1 87 ? 6.565 2.588 -24.991 1.00 54.88 87 ILE A CA 1
ATOM 694 C C . ILE A 1 87 ? 7.311 2.970 -26.279 1.00 54.88 87 ILE A C 1
ATOM 696 O O . ILE A 1 87 ? 7.591 2.105 -27.107 1.00 54.88 87 ILE A O 1
ATOM 700 N N . GLN A 1 88 ? 7.655 4.247 -26.462 1.00 53.09 88 GLN A N 1
ATOM 701 C CA . GLN A 1 88 ? 8.227 4.802 -27.693 1.00 53.09 88 GLN A CA 1
ATOM 702 C C . GLN A 1 88 ? 9.739 4.590 -27.804 1.00 53.09 88 GLN A C 1
ATOM 704 O O . GLN A 1 88 ? 10.220 4.308 -28.905 1.00 53.09 88 GLN A O 1
ATOM 709 N N . ARG A 1 89 ? 10.504 4.629 -26.700 1.00 52.22 89 ARG A N 1
ATOM 710 C CA . ARG A 1 89 ? 11.946 4.304 -26.753 1.00 52.22 89 ARG A CA 1
ATOM 711 C C . ARG A 1 89 ? 12.200 2.832 -27.092 1.00 52.22 89 ARG A C 1
ATOM 713 O O . ARG A 1 89 ? 13.225 2.513 -27.685 1.00 52.22 89 ARG A O 1
ATOM 720 N N . GLY A 1 90 ? 11.216 1.960 -26.850 1.00 46.97 90 GLY A N 1
ATOM 721 C CA . GLY A 1 90 ? 11.194 0.583 -27.356 1.00 46.97 90 GLY A CA 1
ATOM 722 C C . GLY A 1 90 ? 10.735 0.424 -28.817 1.00 46.97 90 GLY A C 1
ATOM 723 O O . GLY A 1 90 ? 10.867 -0.666 -29.371 1.00 46.97 90 GLY A O 1
ATOM 724 N N . GLN A 1 91 ? 10.183 1.466 -29.454 1.00 44.19 91 GLN A N 1
ATOM 725 C CA . GLN A 1 91 ? 9.649 1.410 -30.827 1.00 44.19 91 GLN A CA 1
ATOM 726 C C . GLN A 1 91 ? 10.573 2.020 -31.888 1.00 44.19 91 GLN A C 1
ATOM 728 O O . GLN A 1 91 ? 10.501 1.609 -33.044 1.00 44.19 91 GLN A O 1
ATOM 733 N N . GLY A 1 92 ? 11.465 2.944 -31.516 1.00 47.06 92 GLY A N 1
ATOM 734 C CA . GLY A 1 92 ? 12.422 3.562 -32.448 1.00 47.06 92 GLY A CA 1
ATOM 735 C C . GLY A 1 92 ? 13.571 2.648 -32.900 1.00 47.06 92 GLY A C 1
ATOM 736 O O . GLY A 1 92 ? 14.321 2.995 -33.809 1.00 47.06 92 GLY A O 1
ATOM 737 N N . ARG A 1 93 ? 13.731 1.473 -32.286 1.00 51.56 93 ARG A N 1
ATOM 738 C CA . ARG A 1 93 ? 14.763 0.484 -32.623 1.00 51.56 93 ARG A CA 1
ATOM 739 C C . ARG A 1 93 ? 14.095 -0.876 -32.759 1.00 51.56 93 ARG A C 1
ATOM 741 O O . ARG A 1 93 ? 13.126 -1.141 -32.054 1.00 51.56 93 ARG A O 1
ATOM 748 N N . LYS A 1 94 ? 14.565 -1.706 -33.703 1.00 55.59 94 LYS A N 1
ATOM 749 C CA . LYS A 1 94 ? 14.043 -3.062 -33.966 1.00 55.59 94 LYS A CA 1
ATOM 750 C C . LYS A 1 94 ? 13.689 -3.720 -32.632 1.00 55.59 94 LYS A C 1
ATOM 752 O O . LYS A 1 94 ? 14.601 -3.957 -31.844 1.00 55.59 94 LYS A O 1
ATOM 757 N N . ARG A 1 95 ? 12.391 -3.955 -32.374 1.00 56.66 95 ARG A N 1
ATOM 758 C CA . ARG A 1 95 ? 11.931 -4.652 -31.163 1.00 56.66 95 ARG A CA 1
ATOM 759 C C . ARG A 1 95 ? 12.825 -5.864 -30.998 1.00 56.66 95 ARG A C 1
ATOM 761 O O . ARG A 1 95 ? 12.856 -6.712 -31.893 1.00 56.66 95 ARG A O 1
ATOM 768 N N . CYS A 1 96 ? 13.595 -5.909 -29.921 1.00 58.78 96 CYS A N 1
ATOM 769 C CA . CYS A 1 96 ? 14.410 -7.077 -29.674 1.00 58.78 96 CYS A CA 1
ATOM 770 C C . CYS A 1 96 ? 13.426 -8.236 -29.467 1.00 58.78 96 CYS A C 1
ATOM 772 O O . CYS A 1 96 ? 12.584 -8.216 -28.578 1.00 58.78 96 CYS A O 1
ATOM 774 N N . SER A 1 97 ? 13.448 -9.201 -30.385 1.00 58.34 97 SER A N 1
ATOM 775 C CA . SER A 1 97 ? 12.489 -10.308 -30.404 1.00 58.34 97 SER A CA 1
ATOM 776 C C . SER A 1 97 ? 12.744 -11.321 -29.285 1.00 58.34 97 SER A C 1
ATOM 778 O O . SER A 1 97 ? 11.877 -12.145 -29.012 1.00 58.34 97 SER A O 1
ATOM 780 N N . LYS A 1 98 ? 13.930 -11.261 -28.658 1.00 58.66 98 LYS A N 1
ATOM 781 C CA . LYS A 1 98 ? 14.392 -12.175 -27.603 1.00 58.66 98 LYS A CA 1
ATOM 782 C C . LYS A 1 98 ? 14.033 -11.710 -26.195 1.00 58.66 98 LYS A C 1
ATOM 784 O O . LYS A 1 98 ? 13.606 -12.512 -25.377 1.00 58.66 98 LYS A O 1
ATOM 789 N N . CYS A 1 99 ? 14.180 -10.420 -25.923 1.00 58.56 99 CYS A N 1
ATOM 790 C CA . CYS A 1 99 ? 13.660 -9.785 -24.727 1.00 58.56 99 CYS A CA 1
ATOM 791 C C . CYS A 1 99 ? 12.161 -9.611 -24.968 1.00 58.56 99 CYS A C 1
ATOM 793 O O . CYS A 1 99 ? 11.728 -8.680 -25.645 1.00 58.56 99 CYS A O 1
ATOM 795 N N . ALA A 1 100 ? 11.403 -10.629 -24.551 1.00 48.19 100 ALA A N 1
ATOM 796 C CA . ALA A 1 100 ? 9.968 -10.768 -24.749 1.00 48.19 100 ALA A CA 1
ATOM 797 C C . ALA A 1 100 ? 9.268 -9.409 -24.692 1.00 48.19 100 ALA A C 1
ATOM 799 O O . ALA A 1 100 ? 9.593 -8.588 -23.838 1.00 48.19 100 ALA A O 1
ATOM 800 N N . SER A 1 101 ? 8.345 -9.187 -25.637 1.00 47.44 101 SER A N 1
ATOM 801 C CA . SER A 1 101 ? 7.676 -7.905 -25.884 1.00 47.44 101 SER A CA 1
ATOM 802 C C . SER A 1 101 ? 7.456 -7.098 -24.598 1.00 47.44 101 SER A C 1
ATOM 804 O O . SER A 1 101 ? 7.110 -7.713 -23.594 1.00 47.44 101 SER A O 1
ATOM 806 N N . PRO A 1 102 ? 7.509 -5.757 -24.619 1.00 49.16 102 PRO A N 1
ATOM 807 C CA . PRO A 1 102 ? 7.217 -4.920 -23.449 1.00 49.16 102 PRO A CA 1
ATOM 808 C C . PRO A 1 102 ? 5.956 -5.323 -22.656 1.00 49.16 102 PRO A C 1
ATOM 810 O O . PRO A 1 102 ? 5.835 -4.999 -21.485 1.00 49.16 102 PRO A O 1
ATOM 813 N N . LYS A 1 103 ? 5.021 -6.068 -23.269 1.00 46.78 103 LYS A N 1
ATOM 814 C CA . LYS A 1 103 ? 3.868 -6.691 -22.609 1.00 46.78 103 LYS A CA 1
ATOM 815 C C . LYS A 1 103 ? 4.216 -7.796 -21.599 1.00 46.78 103 LYS A C 1
ATOM 817 O O . LYS A 1 103 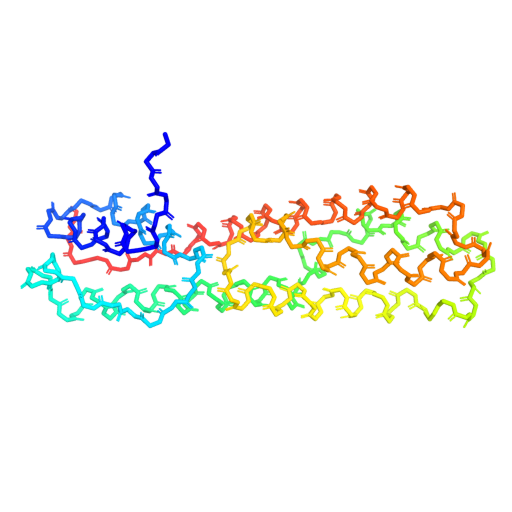? 3.519 -7.892 -20.603 1.00 46.78 103 LYS A O 1
ATOM 822 N N . ALA A 1 104 ? 5.238 -8.621 -21.826 1.00 47.84 104 ALA A N 1
ATOM 823 C CA . ALA A 1 104 ? 5.643 -9.694 -20.914 1.00 47.84 104 ALA A CA 1
ATOM 824 C C . ALA A 1 104 ? 6.366 -9.141 -19.675 1.00 47.84 104 ALA A C 1
ATOM 826 O O . ALA A 1 104 ? 6.063 -9.558 -18.562 1.00 47.84 104 ALA A O 1
ATOM 827 N N . THR A 1 105 ? 7.242 -8.145 -19.852 1.00 62.34 105 THR A N 1
ATOM 828 C CA . THR A 1 105 ? 7.896 -7.440 -18.736 1.00 62.34 105 THR A CA 1
ATOM 829 C C . THR A 1 105 ? 6.923 -6.537 -17.986 1.00 62.34 105 THR A C 1
ATOM 831 O O . THR A 1 105 ? 6.882 -6.589 -16.762 1.00 62.34 105 THR A O 1
ATOM 834 N N . ALA A 1 106 ? 6.062 -5.789 -18.687 1.00 63.59 106 ALA A N 1
ATOM 835 C CA . ALA A 1 106 ? 5.033 -4.988 -18.028 1.00 63.59 106 ALA A CA 1
ATOM 836 C C . ALA A 1 106 ? 4.021 -5.869 -17.287 1.00 63.59 106 ALA A C 1
ATOM 838 O O . ALA A 1 106 ? 3.732 -5.597 -16.133 1.00 63.59 106 ALA A O 1
ATOM 839 N N . SER A 1 107 ? 3.504 -6.943 -17.897 1.00 66.19 107 SER A N 1
ATOM 840 C CA . SER A 1 107 ? 2.571 -7.846 -17.208 1.00 66.19 107 SER A CA 1
ATOM 841 C C . SER A 1 107 ? 3.221 -8.543 -16.013 1.00 66.19 107 SER A C 1
ATOM 843 O O . SER A 1 107 ? 2.574 -8.669 -14.983 1.00 66.19 107 SER A O 1
ATOM 845 N N . GLY A 1 108 ? 4.485 -8.968 -16.123 1.00 70.00 108 GLY A N 1
ATOM 846 C CA . GLY A 1 108 ? 5.220 -9.564 -15.006 1.00 70.00 108 GLY A CA 1
ATOM 847 C C . GLY A 1 108 ? 5.430 -8.581 -13.854 1.00 70.00 108 GLY A C 1
ATOM 848 O O . GLY A 1 108 ? 5.144 -8.914 -12.708 1.00 70.00 108 GLY A O 1
ATOM 849 N N . MET A 1 109 ? 5.842 -7.348 -14.163 1.00 73.06 109 MET A N 1
ATOM 850 C CA . MET A 1 109 ? 5.967 -6.273 -13.178 1.00 73.06 109 MET A CA 1
ATOM 851 C C . MET A 1 109 ? 4.626 -5.969 -12.508 1.00 73.06 109 MET A C 1
ATOM 853 O O . MET A 1 109 ? 4.573 -5.820 -11.296 1.00 73.06 109 MET A O 1
ATOM 857 N N . LEU A 1 110 ? 3.540 -5.906 -13.278 1.00 74.94 110 LEU A N 1
ATOM 858 C CA . LEU A 1 110 ? 2.207 -5.612 -12.755 1.00 74.94 110 LEU A CA 1
ATOM 859 C C . LEU A 1 110 ? 1.697 -6.707 -11.821 1.00 74.94 110 LEU A C 1
ATOM 861 O O . LEU A 1 110 ? 1.190 -6.390 -10.753 1.00 74.94 110 LEU A O 1
ATOM 865 N N . ASN A 1 111 ? 1.893 -7.975 -12.180 1.00 77.50 111 ASN A N 1
ATOM 866 C CA . ASN A 1 111 ? 1.549 -9.089 -11.300 1.00 77.50 111 ASN A CA 1
ATOM 867 C C . ASN A 1 111 ? 2.385 -9.049 -10.011 1.00 77.50 111 ASN A C 1
ATOM 869 O O . ASN A 1 111 ? 1.885 -9.352 -8.933 1.00 77.50 111 ASN A O 1
ATOM 873 N N . ALA A 1 112 ? 3.661 -8.665 -10.111 1.00 79.75 112 ALA A N 1
ATOM 874 C CA . ALA A 1 112 ? 4.525 -8.528 -8.947 1.00 79.75 112 ALA A CA 1
ATOM 875 C C . ALA A 1 112 ? 4.106 -7.338 -8.064 1.00 79.75 112 ALA A C 1
ATOM 877 O O . ALA A 1 112 ? 4.105 -7.461 -6.842 1.00 79.75 112 ALA A O 1
ATOM 878 N N . VAL A 1 113 ? 3.693 -6.217 -8.669 1.00 81.75 113 VAL A N 1
ATOM 879 C CA . VAL A 1 113 ? 3.122 -5.051 -7.977 1.00 81.75 113 VAL A CA 1
ATOM 880 C C . VAL A 1 113 ? 1.858 -5.459 -7.233 1.00 81.75 113 VAL A C 1
ATOM 882 O O . VAL A 1 113 ? 1.733 -5.166 -6.051 1.00 81.75 113 VAL A O 1
ATOM 885 N N . GLU A 1 114 ? 0.946 -6.163 -7.902 1.00 83.31 114 GLU A N 1
ATOM 886 C CA . GLU A 1 114 ? -0.292 -6.657 -7.304 1.00 83.31 114 GLU A CA 1
ATOM 887 C C . GLU A 1 114 ? 0.010 -7.567 -6.105 1.00 83.31 114 GLU A C 1
ATOM 889 O O . GLU A 1 114 ? -0.465 -7.300 -5.007 1.00 83.31 114 GLU A O 1
ATOM 894 N N . ALA A 1 115 ? 0.905 -8.547 -6.259 1.00 84.06 115 ALA A N 1
ATOM 895 C CA . ALA A 1 115 ? 1.319 -9.434 -5.168 1.00 84.06 115 ALA A CA 1
ATOM 896 C C . ALA A 1 115 ? 2.064 -8.713 -4.020 1.00 84.06 115 ALA A C 1
ATOM 898 O O . ALA A 1 115 ? 2.032 -9.152 -2.865 1.00 84.06 115 ALA A O 1
ATOM 899 N N . CYS A 1 116 ? 2.783 -7.625 -4.310 1.00 85.44 116 CYS A N 1
ATOM 900 C CA . CYS A 1 116 ? 3.413 -6.780 -3.295 1.00 85.44 116 CYS A CA 1
ATOM 901 C C . CYS A 1 116 ? 2.349 -6.040 -2.477 1.00 85.44 116 CYS A C 1
ATOM 903 O O . CYS A 1 116 ? 2.337 -6.109 -1.246 1.00 85.44 116 CYS A O 1
ATOM 905 N N . LEU A 1 117 ? 1.414 -5.407 -3.181 1.00 85.69 117 LEU A N 1
ATOM 906 C CA . LEU A 1 117 ? 0.326 -4.622 -2.622 1.00 85.69 117 LEU A CA 1
ATOM 907 C C . LEU A 1 117 ? -0.710 -5.468 -1.867 1.00 85.69 117 LEU A C 1
ATOM 909 O O . LEU A 1 117 ? -1.304 -4.990 -0.909 1.00 85.69 117 LEU A O 1
ATOM 913 N N . GLU A 1 118 ? -0.892 -6.735 -2.240 1.00 85.69 118 GLU A N 1
ATOM 914 C CA . GLU A 1 118 ? -1.712 -7.688 -1.482 1.00 85.69 118 GLU A CA 1
ATOM 915 C C . GLU A 1 118 ? -1.166 -7.965 -0.081 1.00 85.69 118 GLU A C 1
ATOM 917 O O . GLU A 1 118 ? -1.935 -8.197 0.849 1.00 85.69 118 GLU A O 1
ATOM 922 N N . ARG A 1 119 ? 0.161 -7.956 0.073 1.00 85.44 119 ARG A N 1
ATOM 923 C CA . ARG A 1 119 ? 0.823 -8.209 1.359 1.00 85.44 119 ARG A CA 1
ATOM 924 C C . ARG A 1 119 ? 0.983 -6.930 2.173 1.00 85.44 119 ARG A C 1
ATOM 926 O O . ARG A 1 119 ? 0.880 -6.964 3.397 1.00 85.44 119 ARG A O 1
ATOM 933 N N . ASN A 1 120 ? 1.219 -5.818 1.481 1.00 88.50 120 ASN A N 1
ATOM 934 C CA . ASN A 1 120 ? 1.511 -4.518 2.067 1.00 88.50 120 ASN A CA 1
ATOM 935 C C . ASN A 1 120 ? 0.736 -3.429 1.295 1.00 88.50 120 ASN A C 1
ATOM 937 O O . ASN A 1 120 ? 1.309 -2.783 0.413 1.00 88.50 120 ASN A O 1
ATOM 941 N N . PRO A 1 121 ? -0.565 -3.230 1.573 1.00 88.25 121 PRO A N 1
ATOM 942 C CA . PRO A 1 121 ? -1.418 -2.286 0.849 1.00 88.25 121 PRO A CA 1
ATOM 943 C C . PRO A 1 121 ? -1.141 -0.836 1.270 1.00 88.25 121 PRO A C 1
ATOM 945 O O . PRO A 1 121 ? -1.992 -0.176 1.856 1.00 88.25 121 PRO A O 1
ATOM 948 N N . TRP A 1 122 ? 0.058 -0.334 0.985 1.00 90.12 122 TRP A N 1
ATOM 949 C CA . TRP A 1 122 ? 0.449 1.061 1.179 1.00 90.12 122 TRP A CA 1
ATOM 950 C C . TRP A 1 122 ? 1.442 1.480 0.094 1.00 90.12 122 TRP A C 1
ATOM 952 O O . TRP A 1 122 ? 2.134 0.650 -0.500 1.00 90.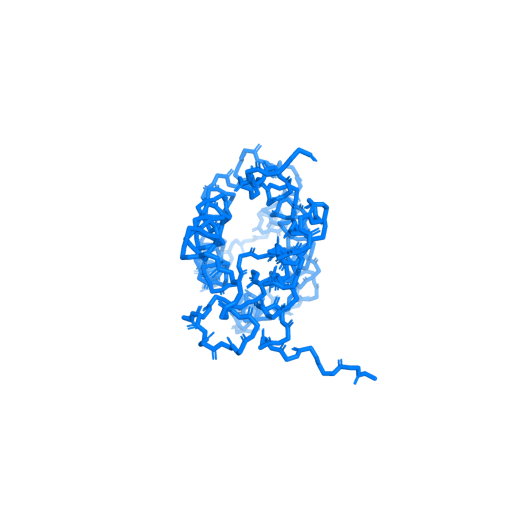12 122 TRP A O 1
ATOM 962 N N . GLY A 1 123 ? 1.515 2.774 -0.207 1.00 84.31 123 GLY A N 1
ATOM 963 C CA . GLY A 1 123 ? 2.251 3.256 -1.372 1.00 84.31 123 GLY A CA 1
ATOM 964 C C . GLY A 1 123 ? 3.754 3.054 -1.248 1.00 84.31 123 GLY A C 1
ATOM 965 O O . GLY A 1 123 ? 4.416 2.723 -2.229 1.00 84.31 123 GLY A O 1
ATOM 966 N N . GLY A 1 124 ? 4.319 3.178 -0.047 1.00 84.50 124 GLY A N 1
ATOM 967 C CA . GLY A 1 124 ? 5.755 2.964 0.136 1.00 84.50 124 GLY A CA 1
ATOM 968 C C . GLY A 1 124 ? 6.205 1.507 -0.015 1.00 84.50 124 GLY A C 1
ATOM 969 O O . GLY A 1 124 ? 7.375 1.295 -0.328 1.00 84.50 124 GLY A O 1
ATOM 970 N N . ALA A 1 125 ? 5.312 0.510 0.083 1.00 81.19 125 ALA A N 1
ATOM 971 C CA . ALA A 1 125 ? 5.657 -0.878 -0.252 1.00 81.19 125 ALA A CA 1
ATOM 972 C C . ALA A 1 125 ? 6.149 -1.000 -1.700 1.00 81.19 125 ALA A C 1
ATOM 974 O O . ALA A 1 125 ? 7.154 -1.656 -1.971 1.00 81.19 125 ALA A O 1
ATOM 975 N N . VAL A 1 126 ? 5.487 -0.282 -2.613 1.00 78.56 126 VAL A N 1
ATOM 976 C CA . VAL A 1 126 ? 5.814 -0.237 -4.046 1.00 78.56 126 VAL A CA 1
ATOM 977 C C . VAL A 1 126 ? 7.217 0.321 -4.290 1.00 78.56 126 VAL A C 1
ATOM 979 O O . VAL A 1 126 ? 7.904 -0.100 -5.217 1.00 78.56 126 VAL A O 1
ATOM 982 N N . LEU A 1 127 ? 7.654 1.276 -3.464 1.00 78.50 127 LEU A N 1
ATOM 983 C CA . LEU A 1 127 ? 8.972 1.904 -3.587 1.00 78.50 127 LEU A CA 1
ATOM 984 C C . LEU A 1 127 ? 10.103 1.013 -3.068 1.00 78.50 127 LEU A C 1
ATOM 986 O O . LEU A 1 127 ? 11.232 1.116 -3.544 1.00 78.50 127 LEU A O 1
ATOM 990 N N . ILE A 1 128 ? 9.814 0.182 -2.066 1.00 73.00 128 ILE A N 1
ATOM 991 C CA . ILE A 1 128 ? 10.815 -0.634 -1.371 1.00 73.00 128 ILE A CA 1
ATOM 992 C C . ILE A 1 128 ? 11.039 -1.964 -2.094 1.00 73.00 128 ILE A C 1
ATOM 994 O O . ILE A 1 128 ? 12.149 -2.502 -2.055 1.00 73.00 128 ILE A O 1
ATOM 998 N N . ASP A 1 129 ? 10.017 -2.492 -2.770 1.00 77.44 129 ASP A N 1
ATOM 999 C CA . ASP A 1 129 ? 10.098 -3.797 -3.413 1.00 77.44 129 ASP A CA 1
ATOM 1000 C C . ASP A 1 129 ? 10.899 -3.751 -4.728 1.00 77.44 129 ASP A C 1
ATOM 1002 O O . ASP A 1 129 ? 10.378 -3.704 -5.843 1.00 77.44 129 ASP A O 1
ATOM 1006 N N . TRP A 1 130 ? 12.225 -3.792 -4.589 1.00 71.56 130 TRP A N 1
ATOM 1007 C CA . TRP A 1 130 ? 13.164 -3.886 -5.706 1.00 71.56 130 TRP A CA 1
ATOM 1008 C C . TRP A 1 130 ? 12.945 -5.124 -6.577 1.00 71.56 130 TRP A C 1
ATOM 1010 O O . TRP A 1 130 ? 13.387 -5.120 -7.728 1.00 71.56 130 TRP A O 1
ATOM 1020 N N . VAL A 1 131 ? 12.256 -6.164 -6.090 1.00 72.19 131 VAL A N 1
ATOM 1021 C CA . VAL A 1 131 ? 11.961 -7.369 -6.883 1.00 72.19 131 VAL A CA 1
ATOM 1022 C C . VAL A 1 131 ? 11.149 -7.005 -8.131 1.00 72.19 131 VAL A C 1
ATOM 1024 O O . VAL A 1 131 ? 11.359 -7.595 -9.197 1.00 72.19 131 VAL A O 1
ATOM 1027 N N . LEU A 1 132 ? 10.313 -5.965 -8.035 1.00 69.12 132 LEU A N 1
ATOM 1028 C CA . LEU A 1 132 ? 9.548 -5.401 -9.149 1.00 69.12 132 LEU A CA 1
ATOM 1029 C C . LEU A 1 132 ? 10.455 -4.944 -10.301 1.00 69.12 132 LEU A C 1
ATOM 1031 O O . LEU A 1 132 ? 10.163 -5.194 -11.471 1.00 69.12 132 LEU A O 1
ATOM 1035 N N . ILE A 1 133 ? 11.583 -4.314 -9.966 1.00 74.38 133 ILE A N 1
ATOM 1036 C CA . ILE A 1 133 ? 12.521 -3.727 -10.927 1.00 74.38 133 ILE A CA 1
ATOM 1037 C C . ILE A 1 133 ? 13.554 -4.771 -11.383 1.00 74.38 133 ILE A C 1
ATOM 1039 O O . ILE A 1 133 ? 13.887 -4.843 -12.567 1.00 74.38 133 ILE A O 1
ATOM 1043 N N . LEU A 1 134 ? 14.031 -5.621 -10.469 1.00 80.81 134 LEU A N 1
ATOM 1044 C CA . LEU A 1 134 ? 15.112 -6.583 -10.712 1.00 80.81 134 LEU A CA 1
ATOM 1045 C C . LEU A 1 134 ? 14.787 -7.596 -11.810 1.00 80.81 134 LEU A C 1
ATOM 1047 O O . LEU A 1 134 ? 15.656 -7.902 -12.620 1.00 80.81 134 LEU A O 1
ATOM 1051 N N . SER A 1 135 ? 13.547 -8.087 -11.886 1.00 75.06 135 SER A N 1
ATOM 1052 C CA . SER A 1 135 ? 13.145 -9.012 -12.958 1.00 75.06 135 SER A CA 1
ATOM 1053 C C . SER A 1 135 ? 13.292 -8.379 -14.349 1.00 75.06 135 SER A C 1
ATOM 1055 O O . SER A 1 135 ? 13.808 -9.005 -15.276 1.00 75.06 135 SER A O 1
ATOM 1057 N N . SER A 1 136 ? 12.917 -7.103 -14.473 1.00 73.50 136 SER A N 1
ATOM 1058 C CA . SER A 1 136 ? 13.047 -6.329 -15.708 1.00 73.50 136 SER A CA 1
ATOM 1059 C C . SER A 1 136 ? 14.505 -5.979 -16.017 1.00 73.50 136 SER A C 1
ATOM 1061 O O . SER A 1 136 ? 14.907 -6.032 -17.179 1.00 73.50 136 SER A O 1
ATOM 1063 N N . ILE A 1 137 ? 15.313 -5.670 -14.994 1.00 80.00 137 ILE A N 1
ATOM 1064 C CA . ILE A 1 137 ? 16.756 -5.425 -15.146 1.00 80.00 137 ILE A CA 1
ATOM 1065 C C . ILE A 1 137 ? 17.470 -6.692 -15.616 1.00 80.00 137 ILE A C 1
ATOM 1067 O O . ILE A 1 137 ? 18.206 -6.631 -16.595 1.00 80.00 137 ILE A O 1
ATOM 1071 N N . ASN A 1 138 ? 17.238 -7.835 -14.967 1.00 82.38 138 ASN A N 1
ATOM 1072 C CA . ASN A 1 138 ? 17.897 -9.097 -15.309 1.00 82.38 138 ASN A CA 1
ATOM 1073 C C . ASN A 1 138 ? 17.586 -9.501 -16.757 1.00 82.38 138 ASN A C 1
ATOM 1075 O O . ASN A 1 138 ? 18.498 -9.793 -17.527 1.00 82.38 138 ASN A O 1
ATOM 1079 N N . ALA A 1 139 ? 16.319 -9.392 -17.172 1.00 74.69 139 ALA A N 1
ATOM 1080 C CA . ALA A 1 139 ? 15.927 -9.632 -18.560 1.00 74.69 139 ALA A CA 1
ATOM 1081 C C . ALA A 1 139 ? 16.599 -8.658 -19.552 1.00 74.69 139 ALA A C 1
ATOM 1083 O O . ALA A 1 139 ? 16.917 -9.035 -20.682 1.00 74.69 139 ALA A O 1
ATOM 1084 N N . ALA A 1 140 ? 16.822 -7.401 -19.152 1.00 76.19 140 ALA A N 1
ATOM 1085 C CA . ALA A 1 140 ? 17.532 -6.418 -19.969 1.00 76.19 140 ALA A CA 1
ATOM 1086 C C . ALA A 1 140 ? 19.048 -6.681 -20.030 1.00 76.19 140 ALA A C 1
ATOM 1088 O O . ALA A 1 140 ? 19.643 -6.486 -21.089 1.00 76.19 140 ALA A O 1
ATOM 1089 N N . MET A 1 141 ? 19.659 -7.151 -18.936 1.00 81.12 141 MET A N 1
ATOM 1090 C CA . MET A 1 141 ? 21.081 -7.508 -18.848 1.00 81.12 141 MET A CA 1
ATOM 1091 C C . MET A 1 141 ? 21.448 -8.683 -19.752 1.00 81.12 141 MET A C 1
ATOM 1093 O O . MET A 1 141 ? 22.502 -8.664 -20.380 1.00 81.12 141 MET A O 1
ATOM 1097 N N . GLU A 1 142 ? 20.568 -9.677 -19.864 1.00 81.12 142 GLU A N 1
ATOM 1098 C CA . GLU A 1 142 ? 20.759 -10.835 -20.748 1.00 81.12 142 GLU A CA 1
ATOM 1099 C C . GLU A 1 142 ? 20.583 -10.490 -22.239 1.00 81.12 142 GLU A C 1
ATOM 1101 O O . GLU A 1 142 ? 20.883 -11.294 -23.126 1.00 81.12 142 GLU A O 1
ATOM 1106 N N . CYS A 1 143 ? 20.103 -9.283 -22.545 1.00 78.25 143 CYS A N 1
ATOM 1107 C CA . CYS A 1 143 ? 19.869 -8.830 -23.902 1.00 78.25 143 CYS A CA 1
ATOM 1108 C C . CYS A 1 143 ? 20.993 -7.912 -24.399 1.00 78.25 143 CYS A C 1
ATOM 1110 O O . CYS A 1 143 ? 21.103 -6.751 -24.006 1.00 78.25 143 CYS A O 1
ATOM 1112 N N . GLU A 1 144 ? 21.738 -8.387 -25.398 1.00 80.94 144 GLU A N 1
ATOM 1113 C CA . GLU A 1 144 ? 22.802 -7.635 -26.081 1.00 80.94 144 GLU A CA 1
ATOM 1114 C C . GLU A 1 144 ? 22.371 -6.260 -26.617 1.00 80.94 144 GLU A C 1
ATOM 1116 O O . GLU A 1 144 ? 23.187 -5.354 -26.716 1.00 80.94 144 GLU A O 1
ATOM 1121 N N . SER A 1 145 ? 21.092 -6.082 -26.959 1.00 77.62 145 SER A N 1
ATOM 1122 C CA . SER A 1 145 ? 20.564 -4.803 -27.456 1.00 77.62 145 SER A CA 1
ATOM 1123 C C . SER A 1 145 ? 20.030 -3.879 -26.358 1.00 77.62 145 SER A C 1
ATOM 1125 O O . SER A 1 145 ? 19.886 -2.682 -26.602 1.00 77.62 145 SER A O 1
ATOM 1127 N N . CYS A 1 146 ? 19.691 -4.414 -25.182 1.00 72.94 146 CYS A N 1
ATOM 1128 C CA . CYS A 1 146 ? 19.072 -3.654 -24.090 1.00 72.94 146 CYS A CA 1
ATOM 1129 C C . CYS A 1 146 ? 20.045 -3.338 -22.952 1.00 72.94 146 CYS A C 1
ATOM 1131 O O . CYS A 1 146 ? 19.788 -2.389 -22.214 1.00 72.94 146 CYS A O 1
ATOM 1133 N N . LYS A 1 147 ? 21.157 -4.073 -22.827 1.00 83.31 147 LYS A N 1
ATOM 1134 C CA . LYS A 1 147 ? 22.141 -3.889 -21.751 1.00 83.31 147 LYS A CA 1
ATOM 1135 C C . LYS A 1 147 ? 22.700 -2.462 -21.662 1.00 83.31 147 LYS A C 1
ATOM 1137 O O . LYS A 1 147 ? 22.879 -1.946 -20.565 1.00 83.31 147 LYS A O 1
ATOM 1142 N N . ASP A 1 148 ? 22.863 -1.783 -22.798 1.00 83.25 148 ASP A N 1
ATOM 1143 C CA . ASP A 1 148 ? 23.366 -0.401 -22.843 1.00 83.25 148 ASP A CA 1
ATOM 1144 C C . ASP A 1 148 ? 22.333 0.639 -22.359 1.00 83.25 148 ASP A C 1
ATOM 1146 O O . ASP A 1 148 ? 22.667 1.807 -22.178 1.00 83.25 148 ASP A O 1
ATOM 1150 N N . HIS A 1 149 ? 21.079 0.228 -22.134 1.00 77.56 149 HIS A N 1
ATOM 1151 C CA . HIS A 1 149 ? 19.954 1.098 -21.755 1.00 77.56 149 HIS A CA 1
ATOM 1152 C C . HIS A 1 149 ? 19.422 0.812 -20.348 1.00 77.56 149 HIS A C 1
ATOM 1154 O O . HIS A 1 149 ? 18.387 1.350 -19.961 1.00 77.56 149 HIS A O 1
ATOM 1160 N N . ILE A 1 150 ? 20.107 -0.025 -19.561 1.00 81.19 150 ILE A N 1
ATOM 1161 C CA . ILE A 1 150 ? 19.653 -0.420 -18.216 1.00 81.19 150 ILE A CA 1
ATOM 1162 C C . ILE A 1 150 ? 19.412 0.798 -17.322 1.00 81.19 150 ILE A C 1
ATOM 1164 O O . ILE A 1 150 ? 18.405 0.843 -16.623 1.00 81.19 150 ILE A O 1
ATOM 1168 N N . ALA A 1 151 ? 20.291 1.801 -17.371 1.00 84.00 151 ALA A N 1
ATOM 1169 C CA . ALA A 1 151 ? 20.135 3.016 -16.573 1.00 84.00 151 ALA A CA 1
ATOM 1170 C C . ALA A 1 151 ? 18.826 3.757 -16.895 1.00 84.00 151 ALA A C 1
ATOM 1172 O O . ALA A 1 151 ? 18.131 4.205 -15.984 1.00 84.00 151 ALA A O 1
ATOM 1173 N N . GLU A 1 152 ? 18.452 3.834 -18.177 1.00 79.31 152 GLU A N 1
ATOM 1174 C CA . GLU A 1 152 ? 17.173 4.420 -18.582 1.00 79.31 152 GLU A CA 1
ATOM 1175 C C . GLU A 1 152 ? 16.003 3.568 -18.087 1.00 79.31 152 GLU A C 1
ATOM 1177 O O . GLU A 1 152 ? 15.069 4.105 -17.500 1.00 79.31 152 GLU A O 1
ATOM 1182 N N . ILE A 1 153 ? 16.068 2.243 -18.257 1.00 75.56 153 ILE A N 1
ATOM 1183 C CA . ILE A 1 153 ? 15.025 1.317 -17.789 1.00 75.56 153 ILE A CA 1
ATOM 1184 C C . ILE A 1 153 ? 14.799 1.482 -16.282 1.00 75.56 153 ILE A C 1
ATOM 1186 O O . ILE A 1 153 ? 13.655 1.616 -15.854 1.00 75.56 153 ILE A O 1
ATOM 1190 N N . ILE A 1 154 ? 15.870 1.532 -15.486 1.00 82.12 154 ILE A N 1
ATOM 1191 C CA . ILE A 1 154 ? 15.795 1.759 -14.037 1.00 82.12 154 ILE A CA 1
ATOM 1192 C C . ILE A 1 154 ? 15.105 3.088 -13.740 1.00 82.12 154 ILE A C 1
ATOM 1194 O O . ILE A 1 154 ? 14.158 3.109 -12.958 1.00 82.12 154 ILE A O 1
ATOM 1198 N N . GLY A 1 155 ? 15.543 4.175 -14.382 1.00 81.81 155 GLY A N 1
ATOM 1199 C CA . GLY A 1 155 ? 14.989 5.505 -14.143 1.00 81.81 155 GLY A CA 1
ATOM 1200 C C . GLY A 1 155 ? 13.487 5.566 -14.407 1.00 81.81 155 GLY A C 1
ATOM 1201 O O . GLY A 1 155 ? 12.741 6.133 -13.610 1.00 81.81 155 GLY A O 1
ATOM 1202 N N . VAL A 1 156 ? 13.011 4.924 -15.476 1.00 77.19 156 VAL A N 1
ATOM 1203 C CA . VAL A 1 156 ? 11.577 4.953 -15.763 1.00 77.19 156 VAL A CA 1
ATOM 1204 C C . VAL A 1 156 ? 10.770 4.002 -14.874 1.00 77.19 156 VAL A C 1
ATOM 1206 O O . VAL A 1 156 ? 9.643 4.332 -14.509 1.00 77.19 156 VAL A O 1
ATOM 1209 N N . MET A 1 157 ? 11.331 2.863 -14.459 1.00 78.56 157 MET A N 1
ATOM 1210 C CA . MET A 1 157 ? 10.669 2.000 -13.472 1.00 78.56 157 MET A CA 1
ATOM 1211 C C . MET A 1 157 ? 10.553 2.682 -12.105 1.00 78.56 157 MET A C 1
ATOM 1213 O O . MET A 1 157 ? 9.507 2.593 -11.470 1.00 78.56 157 MET A O 1
ATOM 1217 N N . GLN A 1 158 ? 11.581 3.416 -11.675 1.00 83.38 158 GLN A N 1
ATOM 1218 C CA . GLN A 1 158 ? 11.533 4.213 -10.446 1.00 83.38 158 GLN A CA 1
ATOM 1219 C C . GLN A 1 158 ? 10.444 5.284 -10.511 1.00 83.38 158 GLN A C 1
ATOM 1221 O O . GLN A 1 158 ? 9.681 5.454 -9.560 1.00 83.38 158 GLN A O 1
ATOM 1226 N N . GLU A 1 159 ? 10.343 5.974 -11.646 1.00 82.75 159 GLU A N 1
ATOM 1227 C CA . GLU A 1 159 ? 9.314 6.982 -11.859 1.00 82.75 159 GLU A CA 1
ATOM 1228 C C . GLU A 1 159 ? 7.908 6.368 -11.837 1.00 82.75 159 GLU A C 1
ATOM 1230 O O . GLU A 1 159 ? 7.030 6.848 -11.122 1.00 82.75 159 GLU A O 1
ATOM 1235 N N . TYR A 1 160 ? 7.706 5.248 -12.536 1.00 81.75 160 TYR A N 1
ATOM 1236 C CA . TYR A 1 160 ? 6.451 4.500 -12.494 1.00 81.75 160 TYR A CA 1
ATOM 1237 C C . TYR A 1 160 ? 6.065 4.113 -11.059 1.00 81.75 160 TYR A C 1
ATOM 1239 O O . TYR A 1 160 ? 4.947 4.401 -10.624 1.00 81.75 160 TYR A O 1
ATOM 1247 N N . SER A 1 161 ? 6.993 3.514 -10.305 1.00 84.44 161 SER A N 1
ATOM 1248 C CA . SER A 1 161 ? 6.764 3.121 -8.911 1.00 84.44 161 SER A CA 1
ATOM 1249 C C . SER A 1 161 ? 6.405 4.317 -8.033 1.00 84.44 161 SER A C 1
ATOM 1251 O O . SER A 1 161 ? 5.534 4.200 -7.175 1.00 84.44 161 SER A O 1
ATOM 1253 N N . ARG A 1 162 ? 7.010 5.488 -8.272 1.00 86.69 162 ARG A N 1
ATOM 1254 C CA . ARG A 1 162 ? 6.693 6.733 -7.561 1.00 86.69 162 ARG A CA 1
ATOM 1255 C C . ARG A 1 162 ? 5.273 7.216 -7.838 1.00 86.69 162 ARG A C 1
ATOM 1257 O O . ARG A 1 162 ? 4.561 7.555 -6.897 1.00 86.69 162 ARG A O 1
ATOM 1264 N N . HIS A 1 163 ? 4.848 7.231 -9.098 1.00 86.56 163 HIS A N 1
ATOM 1265 C CA . HIS A 1 163 ? 3.481 7.614 -9.460 1.00 86.56 163 HIS A CA 1
ATOM 1266 C C . HIS A 1 163 ? 2.447 6.641 -8.889 1.00 86.56 163 HIS A C 1
ATOM 1268 O O . HIS A 1 163 ? 1.442 7.067 -8.324 1.00 86.56 163 HIS A O 1
ATOM 1274 N N . LEU A 1 164 ? 2.722 5.339 -8.984 1.00 86.75 164 LEU A N 1
ATOM 1275 C CA . LEU A 1 164 ? 1.871 4.307 -8.405 1.00 86.75 164 LEU A CA 1
ATOM 1276 C C . LEU A 1 164 ? 1.770 4.442 -6.881 1.00 86.75 164 LEU A C 1
ATOM 1278 O O . LEU A 1 164 ? 0.667 4.384 -6.349 1.00 86.75 164 LEU A O 1
ATOM 1282 N N . ALA A 1 165 ? 2.889 4.666 -6.188 1.00 90.38 165 ALA A N 1
ATOM 1283 C CA . ALA A 1 165 ? 2.902 4.869 -4.743 1.00 90.38 165 ALA A CA 1
ATOM 1284 C C . ALA A 1 165 ? 2.015 6.051 -4.327 1.00 90.38 165 ALA A C 1
ATOM 1286 O O . ALA A 1 165 ? 1.209 5.921 -3.410 1.00 90.38 165 ALA A O 1
ATOM 1287 N N . VAL A 1 166 ? 2.119 7.184 -5.031 1.00 91.19 166 VAL A N 1
ATOM 1288 C CA . VAL A 1 166 ? 1.292 8.372 -4.766 1.00 91.19 166 VAL A CA 1
ATOM 1289 C C . VAL A 1 166 ? -0.191 8.082 -4.981 1.00 91.19 166 VAL A C 1
ATOM 1291 O O . VAL A 1 166 ? -1.002 8.454 -4.137 1.00 91.19 166 VAL A O 1
ATOM 1294 N N . GLU A 1 167 ? -0.561 7.414 -6.074 1.00 92.38 167 GLU A N 1
ATOM 1295 C CA . GLU A 1 167 ? -1.968 7.090 -6.335 1.00 92.38 167 GLU A CA 1
ATOM 1296 C C . GLU A 1 167 ? -2.524 6.100 -5.305 1.00 92.38 167 GLU A C 1
ATOM 1298 O O . GLU A 1 167 ? -3.640 6.281 -4.824 1.00 92.38 167 GLU A O 1
ATOM 1303 N N . VAL A 1 168 ? -1.741 5.090 -4.917 1.00 91.50 168 VAL A N 1
ATOM 1304 C CA . VAL A 1 168 ? -2.108 4.146 -3.854 1.00 91.50 168 VAL A CA 1
ATOM 1305 C C . VAL A 1 168 ? -2.379 4.886 -2.542 1.00 91.50 168 VAL A C 1
ATOM 1307 O O . VAL A 1 168 ? -3.455 4.717 -1.972 1.00 91.50 168 VAL A O 1
ATOM 1310 N N . GLU A 1 169 ? -1.466 5.754 -2.094 1.00 93.88 169 GLU A N 1
ATOM 1311 C CA . GLU A 1 169 ? -1.664 6.558 -0.876 1.00 93.88 169 GLU A CA 1
ATOM 1312 C C . GLU A 1 169 ? -2.901 7.450 -0.981 1.00 93.88 169 GLU A C 1
ATOM 1314 O O . GLU A 1 169 ? -3.727 7.496 -0.070 1.00 93.88 169 GLU A O 1
ATOM 1319 N N . ARG A 1 170 ? -3.068 8.129 -2.121 1.00 94.38 170 ARG A N 1
ATOM 1320 C CA . ARG A 1 170 ? -4.210 9.011 -2.367 1.00 94.38 170 ARG A CA 1
ATOM 1321 C C . ARG A 1 170 ? -5.536 8.267 -2.227 1.00 94.38 170 ARG A C 1
ATOM 1323 O O . ARG A 1 170 ? -6.480 8.816 -1.675 1.00 94.38 170 ARG A O 1
ATOM 1330 N N . ARG A 1 171 ? -5.607 7.028 -2.709 1.00 94.31 171 ARG A N 1
ATOM 1331 C CA . ARG A 1 171 ? -6.814 6.197 -2.659 1.00 94.31 171 ARG A CA 1
ATOM 1332 C C . ARG A 1 171 ? -7.047 5.564 -1.294 1.00 94.31 171 ARG A C 1
ATOM 1334 O O . ARG A 1 171 ? -8.187 5.480 -0.857 1.00 94.31 171 ARG A O 1
ATOM 1341 N N . ILE A 1 172 ? -5.990 5.172 -0.587 1.00 93.81 172 ILE A N 1
ATOM 1342 C CA . ILE A 1 172 ? -6.094 4.704 0.802 1.00 93.81 172 ILE A CA 1
ATOM 1343 C C . ILE A 1 172 ? -6.614 5.819 1.713 1.00 93.81 172 ILE A C 1
ATOM 1345 O O . ILE A 1 172 ? -7.413 5.544 2.603 1.00 93.81 172 ILE A O 1
ATOM 1349 N N . LEU A 1 173 ? -6.214 7.073 1.475 1.00 94.25 173 LEU A N 1
ATOM 1350 C CA . LEU A 1 173 ? -6.717 8.240 2.209 1.00 94.25 173 LEU A CA 1
ATOM 1351 C C . LEU A 1 173 ? -8.231 8.456 2.060 1.00 94.25 173 LEU A C 1
ATOM 1353 O O . LEU A 1 173 ? -8.833 9.080 2.928 1.00 94.25 173 LEU A O 1
ATOM 1357 N N . GLU A 1 174 ? -8.842 7.956 0.983 1.00 95.69 174 GLU A N 1
ATOM 1358 C CA . GLU A 1 174 ? -10.296 8.003 0.772 1.00 95.69 174 GLU A CA 1
ATOM 1359 C C . GLU A 1 174 ? -11.033 6.944 1.618 1.00 95.69 174 GLU A C 1
ATOM 1361 O O . GLU A 1 174 ? -12.246 7.043 1.811 1.00 95.69 174 GLU A O 1
ATOM 1366 N N . VAL A 1 175 ? -10.323 5.935 2.141 1.00 95.06 175 VAL A N 1
ATOM 1367 C CA . VAL A 1 175 ? -10.887 4.898 3.013 1.00 95.06 175 VAL A CA 1
ATOM 1368 C C . VAL A 1 175 ? -10.851 5.380 4.459 1.00 95.06 175 VAL A C 1
ATOM 1370 O O . VAL A 1 175 ? -9.796 5.704 4.999 1.00 95.06 175 VAL A O 1
ATOM 1373 N N . VAL A 1 176 ? -12.013 5.379 5.105 1.00 94.56 176 VAL A N 1
ATOM 1374 C CA . VAL A 1 176 ? -12.185 5.837 6.488 1.00 94.56 176 VAL A CA 1
ATOM 1375 C C . VAL A 1 176 ? -12.523 4.643 7.379 1.00 94.56 176 VAL A C 1
ATOM 1377 O O . VAL A 1 176 ? -13.375 3.822 7.030 1.00 94.56 176 VAL A O 1
ATOM 1380 N N . VAL A 1 177 ? -11.868 4.535 8.537 1.00 92.69 177 VAL A N 1
ATOM 1381 C CA . VAL A 1 177 ? -12.290 3.608 9.599 1.00 92.69 177 VAL A CA 1
ATOM 1382 C C . VAL A 1 177 ? -13.606 4.114 10.179 1.00 92.69 177 VAL A C 1
ATOM 1384 O O . VAL A 1 177 ? -13.672 5.235 10.671 1.00 92.69 177 VAL A O 1
ATOM 1387 N N . GLU A 1 178 ? -14.652 3.297 10.142 1.00 91.56 178 GLU A N 1
ATOM 1388 C CA . GLU A 1 178 ? -15.937 3.650 10.747 1.00 91.56 178 GLU A CA 1
ATOM 1389 C C . GLU A 1 178 ? -15.841 3.566 12.279 1.00 91.56 178 GLU A C 1
ATOM 1391 O O . GLU A 1 178 ? -15.742 2.469 12.841 1.00 91.56 178 GLU A O 1
ATOM 1396 N N . THR A 1 179 ? -15.888 4.718 12.947 1.00 89.56 179 THR A N 1
ATOM 1397 C CA . THR A 1 179 ? -15.870 4.855 14.408 1.00 89.56 179 THR A CA 1
ATOM 1398 C C . THR A 1 179 ? -17.267 5.209 14.946 1.00 89.56 179 THR A C 1
ATOM 1400 O O . THR A 1 179 ? -18.061 5.829 14.239 1.00 89.56 179 THR A O 1
ATOM 1403 N N . PRO A 1 180 ? -17.624 4.779 16.172 1.00 87.69 180 PRO A N 1
ATOM 1404 C CA . PRO A 1 180 ? -18.898 5.128 16.806 1.00 87.69 180 PRO A CA 1
ATOM 1405 C C . PRO A 1 180 ? -18.858 6.435 17.619 1.00 87.69 180 PRO A C 1
ATOM 1407 O O . PRO A 1 180 ? -19.890 6.822 18.159 1.00 87.69 180 PRO A O 1
ATOM 1410 N N . PHE A 1 181 ? -17.690 7.062 17.761 1.00 84.88 181 PHE A N 1
ATOM 1411 C CA . PHE A 1 181 ? -17.486 8.294 18.530 1.00 84.88 181 PHE A CA 1
ATOM 1412 C C . PHE A 1 181 ? -17.401 9.505 17.585 1.00 84.88 181 PHE A C 1
ATOM 1414 O O . PHE A 1 181 ? -16.825 9.394 16.500 1.00 84.88 181 PHE A O 1
ATOM 1421 N N . GLU A 1 182 ? -18.016 10.626 17.978 1.00 69.44 182 GLU A N 1
ATOM 1422 C CA . GLU A 1 182 ? -18.103 11.884 17.205 1.00 69.44 182 GLU A CA 1
ATOM 1423 C C . GLU A 1 182 ? -16.845 12.751 17.345 1.00 69.44 182 GLU A C 1
ATOM 1425 O O . GLU A 1 182 ? -16.362 12.933 18.483 1.00 69.44 182 GLU A O 1
#

Foldseek 3Di:
DPPLPLLVLVLQLLVCQLVLPQVSNFVSLLSNLQFDDDDDDDPSCVSPDPVSVVLSVVLSVVLLVLLLCCLVPVCVQPPVVLCVCVVVVCVVDDNPVQLPGPCVLVVVLSVVSNVQCNGRQALVSLQPPCVSLVVVLVSQCVDPVRVVVSVVSVVSSNVVSNSSRVVSHVRSVVRGRDGPHD

Organism: NCBI:txid135208